Protein AF-A0A1F3NY18-F1 (afdb_monomer)

Solvent-accessible surface area (backbone atoms only — not comparable to full-atom values): 5259 Å² total; per-residue (Å²): 129,89,77,73,50,73,6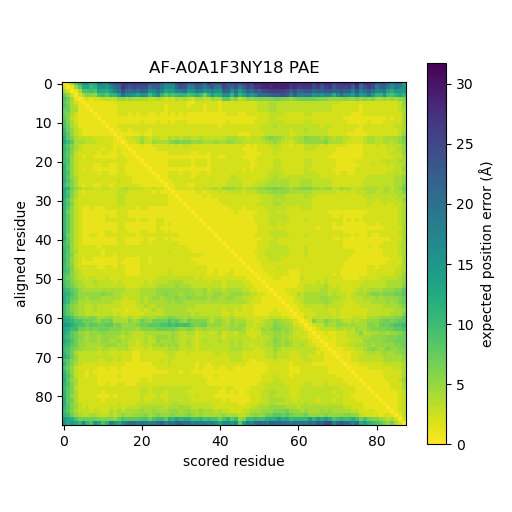7,52,54,52,53,75,70,32,87,50,81,40,50,39,66,57,55,60,71,74,44,97,64,54,70,68,56,53,49,54,47,52,54,50,32,37,75,70,53,24,30,42,54,26,43,66,42,93,82,82,65,46,75,42,78,47,92,78,77,50,80,92,51,48,77,77,28,27,34,30,53,29,74,64,27,50,49,64,60,70,76,107

Structure (mmCIF, N/CA/C/O backbone):
data_AF-A0A1F3NY18-F1
#
_entry.id   AF-A0A1F3NY18-F1
#
loop_
_atom_site.group_PDB
_atom_site.id
_atom_site.type_symbol
_atom_site.label_atom_id
_atom_site.label_alt_id
_atom_site.label_comp_id
_atom_site.label_asym_id
_atom_site.label_entity_id
_atom_site.label_seq_id
_atom_site.pdbx_PDB_ins_code
_atom_site.Cartn_x
_atom_site.Cartn_y
_atom_site.Cartn_z
_atom_site.occupancy
_atom_site.B_iso_or_equiv
_atom_site.auth_seq_id
_atom_site.auth_comp_id
_atom_site.auth_asym_id
_atom_site.auth_atom_id
_atom_site.pdbx_PDB_model_num
ATOM 1 N N . MET A 1 1 ? -25.746 5.425 10.795 1.00 39.91 1 MET A N 1
ATOM 2 C CA . MET A 1 1 ? -24.635 5.435 9.825 1.00 39.91 1 MET A CA 1
ATOM 3 C C . MET A 1 1 ? -23.783 4.232 10.144 1.00 39.91 1 MET A C 1
ATOM 5 O O . MET A 1 1 ? -23.254 4.178 11.246 1.00 39.91 1 MET A O 1
ATOM 9 N N . ILE A 1 2 ? -23.751 3.232 9.267 1.00 48.41 2 ILE A N 1
ATOM 10 C CA . ILE A 1 2 ? -22.740 2.181 9.382 1.00 48.41 2 ILE A CA 1
ATOM 11 C C . ILE A 1 2 ? -21.449 2.866 8.940 1.00 48.41 2 ILE A C 1
ATOM 13 O O . ILE A 1 2 ? -21.338 3.270 7.787 1.00 48.41 2 ILE A O 1
ATOM 17 N N . SER A 1 3 ? -20.548 3.146 9.877 1.00 55.75 3 SER A N 1
ATOM 18 C CA . SER A 1 3 ? -19.218 3.624 9.516 1.00 55.75 3 SER A CA 1
ATOM 19 C C . SER A 1 3 ? -18.463 2.443 8.920 1.00 55.75 3 SER A C 1
ATOM 21 O O . SER A 1 3 ? -18.144 1.508 9.655 1.00 55.75 3 SER A O 1
ATOM 23 N N . ASN A 1 4 ? -18.196 2.478 7.614 1.00 7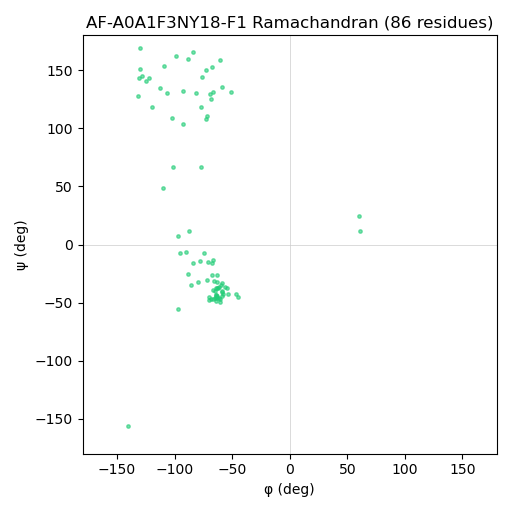4.62 4 ASN A N 1
ATOM 24 C CA . ASN A 1 4 ? -17.280 1.537 6.976 1.00 74.62 4 ASN A CA 1
ATOM 25 C C . ASN A 1 4 ? -15.898 1.654 7.626 1.00 74.62 4 ASN A C 1
ATOM 27 O O . ASN A 1 4 ? -15.389 2.754 7.872 1.00 74.62 4 ASN A O 1
ATOM 31 N N . THR A 1 5 ? -15.288 0.512 7.916 1.00 91.81 5 THR A N 1
ATOM 32 C CA . THR A 1 5 ? -13.904 0.414 8.383 1.00 91.81 5 THR A CA 1
ATOM 33 C C . THR A 1 5 ? -12.942 0.990 7.340 1.00 91.81 5 THR A C 1
ATOM 35 O O . THR A 1 5 ? -13.260 1.067 6.156 1.00 91.81 5 THR A O 1
ATOM 38 N N . LEU A 1 6 ? -11.732 1.380 7.755 1.00 94.69 6 LEU A N 1
ATOM 39 C CA . LEU A 1 6 ? -10.714 1.878 6.819 1.00 94.69 6 LEU A CA 1
ATOM 40 C C . LEU A 1 6 ? -10.362 0.839 5.736 1.00 94.69 6 LEU A C 1
ATOM 42 O O . LEU A 1 6 ? -10.099 1.199 4.596 1.00 94.69 6 LEU A O 1
ATOM 46 N N . GLU A 1 7 ? -10.396 -0.451 6.074 1.00 95.12 7 GLU A N 1
ATOM 47 C CA . GLU A 1 7 ? -10.184 -1.534 5.109 1.00 95.12 7 GLU A CA 1
ATOM 48 C C . GLU A 1 7 ? -11.266 -1.559 4.020 1.00 95.12 7 GLU A C 1
ATOM 50 O O . GLU A 1 7 ? -10.938 -1.667 2.840 1.00 95.12 7 GLU A O 1
ATOM 55 N N . GLU A 1 8 ? -12.537 -1.408 4.405 1.00 93.69 8 GLU A N 1
ATOM 56 C CA . GLU A 1 8 ? -13.668 -1.327 3.471 1.00 93.69 8 GLU A CA 1
ATOM 57 C C . GLU A 1 8 ? -13.560 -0.072 2.596 1.00 93.69 8 GLU A C 1
ATOM 59 O O . GLU A 1 8 ? -13.653 -0.183 1.378 1.00 93.69 8 GLU A O 1
ATOM 64 N N . GLN A 1 9 ? -13.238 1.086 3.183 1.00 95.56 9 GLN A N 1
ATOM 65 C CA . GLN A 1 9 ? -13.032 2.329 2.427 1.00 95.56 9 GLN A CA 1
ATOM 66 C C . GLN A 1 9 ? -11.914 2.197 1.381 1.00 95.56 9 GLN A C 1
ATOM 68 O O . GLN A 1 9 ? -12.048 2.698 0.267 1.00 95.56 9 GLN A O 1
ATOM 73 N N . ILE A 1 10 ? -10.809 1.516 1.706 1.00 96.75 10 ILE A N 1
ATOM 74 C CA . ILE A 1 10 ? -9.731 1.269 0.738 1.00 96.75 10 ILE A CA 1
ATOM 75 C C . ILE A 1 10 ? -10.233 0.389 -0.408 1.00 96.75 10 ILE A C 1
ATOM 77 O O . ILE A 1 10 ? -10.021 0.735 -1.566 1.00 96.75 10 ILE A O 1
ATOM 81 N N . LEU A 1 11 ? -10.906 -0.724 -0.106 1.00 96.06 11 LEU A N 1
ATOM 82 C CA . LEU A 1 11 ? -11.402 -1.651 -1.128 1.00 96.06 11 LEU A CA 1
ATOM 83 C C . LEU A 1 11 ? -12.451 -0.998 -2.045 1.00 96.06 11 LEU A C 1
ATOM 85 O O . LEU A 1 11 ? -12.396 -1.206 -3.254 1.00 96.06 11 LEU A O 1
ATOM 89 N N . GLU A 1 12 ? -13.328 -0.146 -1.505 1.00 94.50 12 GLU A N 1
ATOM 90 C CA . GLU A 1 12 ? -14.314 0.634 -2.274 1.00 94.50 12 GLU A CA 1
ATOM 91 C C . GLU A 1 12 ? -13.677 1.631 -3.247 1.00 94.50 12 GLU A C 1
ATOM 93 O O . GLU A 1 12 ? -14.285 1.979 -4.255 1.00 94.50 12 GLU A O 1
ATOM 98 N N . ASN A 1 13 ? -12.458 2.098 -2.970 1.00 95.31 13 ASN A N 1
ATOM 99 C CA . ASN A 1 13 ? -11.738 3.032 -3.835 1.00 95.31 13 ASN A CA 1
ATOM 100 C C . ASN A 1 13 ? -10.857 2.333 -4.888 1.00 95.31 13 ASN A C 1
ATOM 102 O O . ASN A 1 13 ? -10.313 2.998 -5.772 1.00 95.31 13 ASN A O 1
ATOM 106 N N . LEU A 1 14 ? -10.723 1.003 -4.830 1.00 96.19 14 LEU A N 1
ATOM 107 C CA . LEU A 1 14 ? -9.879 0.201 -5.720 1.00 96.19 14 LEU A CA 1
ATOM 108 C C . LEU A 1 14 ? -10.691 -0.496 -6.822 1.00 96.19 14 LEU A C 1
ATOM 110 O O . LEU A 1 14 ? -10.765 -1.723 -6.883 1.00 96.19 14 LEU A O 1
ATOM 114 N N . TYR A 1 15 ? -11.268 0.294 -7.732 1.00 87.75 15 TYR A N 1
ATOM 115 C CA . TYR A 1 15 ? -11.982 -0.222 -8.913 1.00 87.75 15 TYR A CA 1
ATOM 116 C C . TYR A 1 15 ? -11.043 -0.819 -9.977 1.00 87.75 15 TYR A C 1
ATOM 118 O O . TYR A 1 15 ? -11.420 -1.746 -10.693 1.00 87.75 15 TYR A O 1
ATOM 126 N N . PHE A 1 16 ? -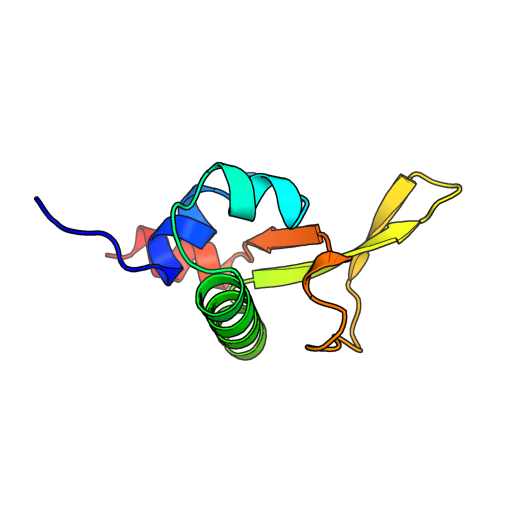9.820 -0.290 -10.074 1.00 91.75 16 PHE A N 1
ATOM 127 C CA . PHE A 1 16 ? -8.754 -0.735 -10.974 1.00 91.75 16 PHE A CA 1
ATOM 128 C C . PHE A 1 16 ? -7.403 -0.686 -10.240 1.00 91.75 16 PHE A C 1
ATOM 130 O O . PHE A 1 16 ? -7.352 -0.751 -9.012 1.00 91.75 16 PHE A O 1
ATOM 137 N N . VAL A 1 17 ? -6.300 -0.583 -10.986 1.00 96.38 17 VAL A N 1
ATOM 138 C CA . VAL A 1 17 ? -4.990 -0.250 -10.423 1.00 96.38 17 VAL A CA 1
ATOM 139 C C . VAL A 1 17 ? -4.951 1.249 -10.132 1.00 96.38 17 VAL A C 1
ATOM 141 O O . VAL A 1 17 ? -5.064 2.054 -11.052 1.00 96.38 17 VAL A O 1
ATOM 144 N N . GLU A 1 18 ? -4.781 1.627 -8.868 1.00 97.75 18 GLU 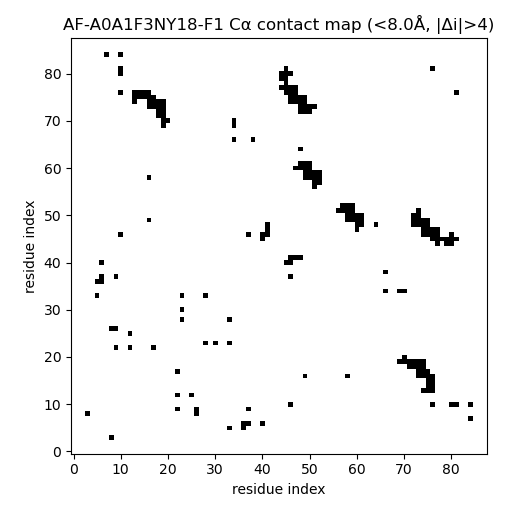A N 1
ATOM 145 C CA . GLU A 1 18 ? -4.853 3.027 -8.434 1.00 97.75 18 GLU A CA 1
ATOM 146 C C . GLU A 1 18 ? -3.590 3.458 -7.683 1.00 97.75 18 GLU A C 1
ATOM 148 O O . GLU A 1 18 ? -3.054 2.687 -6.883 1.00 97.75 18 GLU A O 1
ATOM 153 N N . PRO A 1 19 ? -3.089 4.687 -7.893 1.00 97.19 19 PRO A N 1
ATOM 154 C CA . PRO A 1 19 ? -1.918 5.179 -7.179 1.00 97.19 19 PRO A CA 1
ATOM 155 C C . PRO A 1 19 ? -2.248 5.495 -5.717 1.00 97.19 19 PRO A C 1
ATOM 157 O O . PRO A 1 19 ? -3.337 5.983 -5.404 1.00 97.19 19 PRO A O 1
ATOM 160 N N . TYR A 1 20 ? -1.258 5.349 -4.829 1.00 97.31 20 TYR A N 1
ATOM 161 C CA . TYR A 1 20 ? -1.367 5.754 -3.419 1.00 97.31 20 TYR A CA 1
ATOM 162 C C . TYR A 1 20 ? -1.970 7.158 -3.227 1.00 97.31 20 TYR A C 1
ATOM 164 O O . TYR A 1 20 ? -2.797 7.374 -2.343 1.00 97.31 20 TYR A O 1
ATOM 172 N N . GLN A 1 21 ? -1.559 8.123 -4.057 1.00 96.19 21 GLN A N 1
ATOM 173 C CA . GLN A 1 21 ? -1.989 9.517 -3.917 1.00 96.19 21 GLN A CA 1
ATOM 174 C C . GLN A 1 21 ? -3.496 9.700 -4.107 1.00 96.19 21 GLN A C 1
ATOM 176 O O . GLN A 1 21 ? -4.073 10.550 -3.436 1.00 96.19 21 GLN A O 1
ATOM 181 N N . LYS A 1 22 ? -4.135 8.881 -4.951 1.00 96.06 22 LYS A N 1
ATOM 182 C CA . LYS A 1 22 ? -5.592 8.900 -5.112 1.00 96.06 22 LYS A CA 1
ATOM 183 C C . LYS A 1 22 ? -6.281 8.396 -3.846 1.00 96.06 22 LYS A C 1
ATOM 185 O O . LYS A 1 22 ? -7.169 9.055 -3.327 1.00 96.06 22 LYS A O 1
ATOM 190 N N . LEU A 1 23 ? -5.820 7.275 -3.288 1.00 96.69 23 LEU A N 1
ATOM 191 C CA . LEU A 1 23 ? -6.363 6.765 -2.022 1.00 96.69 23 LEU A CA 1
ATOM 192 C C . LEU A 1 23 ? -6.215 7.795 -0.896 1.00 96.69 23 LEU A C 1
ATOM 194 O O . LEU A 1 23 ? -7.145 8.005 -0.126 1.00 96.69 23 LEU A O 1
ATOM 198 N N . LYS A 1 24 ? -5.068 8.480 -0.832 1.00 96.25 24 LYS A N 1
ATOM 199 C CA . LYS A 1 24 ? -4.814 9.541 0.150 1.00 96.25 24 LYS A CA 1
ATOM 200 C C . LYS A 1 24 ? -5.717 10.767 -0.035 1.00 96.25 24 LYS A C 1
ATOM 202 O O . LYS A 1 24 ? -6.006 11.432 0.955 1.00 96.25 24 LYS A O 1
ATOM 207 N N . SER A 1 25 ? -6.126 11.100 -1.261 1.00 95.88 25 SER A N 1
ATOM 208 C CA . SER A 1 25 ? -7.031 12.232 -1.504 1.00 95.88 25 SER A CA 1
ATOM 209 C C . SER A 1 25 ? -8.498 11.900 -1.232 1.00 95.88 25 SER A C 1
ATOM 211 O O . SER A 1 25 ? -9.234 12.786 -0.811 1.00 95.88 25 SER A O 1
ATOM 213 N N . GLU A 1 26 ? -8.914 10.653 -1.458 1.00 95.12 26 GLU A N 1
ATOM 214 C CA . GLU A 1 26 ? -10.304 10.209 -1.271 1.00 95.12 26 GLU A CA 1
ATOM 215 C C . GLU A 1 26 ? -10.601 9.797 0.182 1.00 95.12 26 GLU A C 1
ATOM 217 O O . GLU A 1 26 ? -11.693 10.029 0.699 1.00 95.12 26 GLU A O 1
ATOM 222 N N . ILE A 1 27 ? -9.621 9.204 0.872 1.00 95.25 27 ILE A N 1
ATOM 223 C CA . ILE A 1 27 ? -9.791 8.655 2.221 1.00 95.25 27 ILE A CA 1
ATOM 224 C C . ILE A 1 27 ? -9.185 9.619 3.243 1.00 95.25 27 ILE A C 1
ATOM 226 O O . ILE A 1 27 ? -7.966 9.750 3.365 1.00 95.25 27 ILE A O 1
ATOM 230 N N . LEU A 1 28 ? -10.049 10.282 4.015 1.00 92.38 28 LEU A N 1
ATOM 231 C CA . LEU A 1 28 ? -9.685 11.324 4.982 1.00 92.38 28 LEU A CA 1
ATOM 232 C C . LEU A 1 28 ? -9.095 10.752 6.286 1.00 92.38 28 LEU A C 1
ATOM 234 O O . LEU A 1 28 ? -9.683 10.876 7.360 1.00 92.38 28 LEU A O 1
ATOM 238 N N . VAL A 1 29 ? -7.917 10.135 6.196 1.00 95.31 29 VAL A N 1
ATOM 239 C CA . VAL A 1 29 ? -7.148 9.598 7.335 1.00 95.31 29 VAL A CA 1
ATOM 240 C C . VAL A 1 29 ? -5.697 10.071 7.308 1.00 95.31 29 VAL A C 1
ATOM 242 O O . VAL A 1 29 ? -5.219 10.638 6.322 1.00 95.31 29 VAL A O 1
ATOM 245 N N . SER A 1 30 ? -4.956 9.846 8.396 1.00 96.19 30 SER A N 1
ATOM 246 C CA . SER A 1 30 ? -3.527 10.150 8.392 1.00 96.19 30 SER A CA 1
ATOM 247 C C . SER A 1 30 ? -2.759 9.218 7.450 1.00 96.19 30 SER A C 1
ATOM 249 O O . SER A 1 30 ? -3.105 8.055 7.242 1.00 96.19 30 SER A O 1
ATOM 251 N N . GLU A 1 31 ? -1.634 9.707 6.928 1.00 95.00 31 GLU A N 1
ATOM 252 C CA . GLU A 1 31 ? -0.731 8.902 6.099 1.00 95.00 31 GLU A CA 1
ATOM 253 C C . GLU A 1 31 ? -0.257 7.631 6.820 1.00 95.00 31 GLU A C 1
ATOM 255 O O . GLU A 1 31 ? -0.144 6.574 6.206 1.00 95.00 31 GLU A O 1
ATOM 260 N N . LYS A 1 32 ? -0.030 7.704 8.135 1.00 95.69 32 LYS A N 1
ATOM 261 C CA . LYS A 1 32 ? 0.364 6.541 8.936 1.00 95.69 32 LYS A CA 1
ATOM 262 C C . LYS A 1 32 ? -0.733 5.474 8.966 1.00 95.69 32 LYS A C 1
ATOM 264 O O . LYS A 1 32 ? -0.427 4.292 8.831 1.00 95.69 32 LYS A O 1
ATOM 269 N N . GLU A 1 33 ? -1.987 5.883 9.144 1.00 96.56 33 GLU A N 1
ATOM 270 C CA . GLU A 1 33 ? -3.133 4.969 9.176 1.00 96.56 33 GLU A CA 1
ATOM 271 C C . GLU A 1 33 ? -3.355 4.311 7.814 1.00 96.56 33 GLU A C 1
ATOM 273 O O . GLU A 1 33 ? -3.459 3.088 7.751 1.00 96.56 33 GLU A O 1
ATOM 278 N N . LEU A 1 34 ? -3.336 5.091 6.726 1.00 97.12 34 LEU A N 1
ATOM 279 C CA . LEU A 1 34 ? -3.510 4.562 5.371 1.00 97.12 34 LEU A CA 1
ATOM 280 C C . LEU A 1 34 ? -2.414 3.550 5.012 1.00 97.12 34 LEU A C 1
ATOM 282 O O . LEU A 1 34 ? -2.721 2.457 4.538 1.00 97.12 34 LEU A O 1
ATOM 286 N N . LYS A 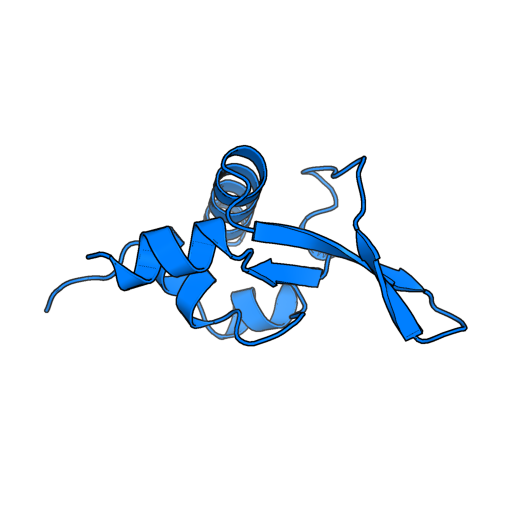1 35 ? -1.142 3.877 5.286 1.00 97.19 35 LYS A N 1
ATOM 287 C CA . LYS A 1 35 ? -0.024 2.952 5.043 1.00 97.19 35 LYS A CA 1
ATOM 288 C C . LYS A 1 35 ? -0.176 1.666 5.846 1.00 97.19 35 LYS A C 1
ATOM 290 O O . LYS A 1 35 ? -0.116 0.581 5.278 1.00 97.19 35 LYS A O 1
ATOM 295 N N . SER A 1 36 ? -0.446 1.781 7.148 1.00 96.31 36 SER A N 1
ATOM 296 C CA . SER A 1 36 ? -0.610 0.611 8.013 1.00 96.31 36 SER A CA 1
ATOM 297 C C . SER A 1 36 ? -1.781 -0.277 7.580 1.00 96.31 36 SER A C 1
ATOM 299 O O . SER A 1 36 ? -1.685 -1.500 7.688 1.00 96.31 36 SER A O 1
ATOM 301 N N . ALA A 1 37 ? -2.878 0.312 7.098 1.00 97.06 37 ALA A N 1
ATOM 302 C CA . ALA A 1 37 ? -4.025 -0.433 6.594 1.00 97.06 37 ALA A CA 1
ATOM 303 C C . ALA A 1 37 ? -3.706 -1.145 5.269 1.00 97.06 37 ALA A C 1
ATOM 305 O O . ALA A 1 37 ? -3.984 -2.337 5.141 1.00 97.06 37 ALA A O 1
ATOM 306 N N . LEU A 1 38 ? -3.051 -0.466 4.320 1.00 97.56 38 LEU A N 1
ATOM 307 C CA . LEU A 1 38 ? -2.599 -1.068 3.059 1.00 97.56 38 LEU A CA 1
ATOM 308 C C . LEU A 1 38 ? -1.640 -2.239 3.295 1.00 97.56 38 LEU A C 1
ATOM 310 O O . LEU A 1 38 ? -1.817 -3.305 2.709 1.00 97.56 38 LEU A O 1
ATOM 314 N N . GLU A 1 39 ? -0.676 -2.088 4.204 1.00 96.25 39 GLU A N 1
ATOM 315 C CA . GLU A 1 39 ? 0.214 -3.180 4.609 1.00 96.25 39 GLU A CA 1
ATOM 316 C C . GLU A 1 39 ? -0.561 -4.382 5.166 1.00 96.25 39 GLU A C 1
ATOM 318 O O . GLU A 1 39 ? -0.251 -5.533 4.850 1.00 96.25 39 GLU A O 1
ATOM 323 N N . GLY A 1 40 ? -1.577 -4.129 5.997 1.00 96.25 40 GLY A N 1
ATOM 324 C CA . GLY A 1 40 ? -2.458 -5.166 6.532 1.00 96.25 40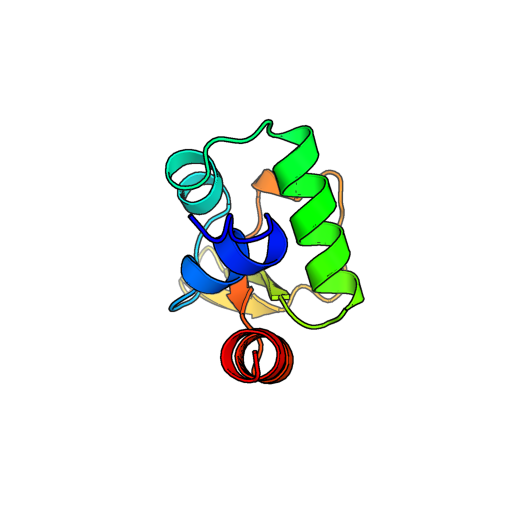 GLY A CA 1
ATOM 325 C C . GLY A 1 40 ? -3.227 -5.899 5.433 1.00 96.25 40 GLY A C 1
ATOM 326 O O . GLY A 1 40 ? -3.247 -7.130 5.407 1.00 96.25 40 GLY A O 1
ATOM 327 N N . LEU A 1 41 ? -3.805 -5.156 4.489 1.00 97.00 41 LEU A N 1
ATOM 328 C CA . LEU A 1 41 ? -4.544 -5.703 3.350 1.00 97.00 41 LEU A CA 1
ATOM 329 C C . LEU A 1 41 ? -3.651 -6.520 2.408 1.00 97.00 41 LEU A C 1
ATOM 331 O O . LEU A 1 41 ? -4.073 -7.575 1.932 1.00 97.00 41 LEU A O 1
ATOM 335 N N . ILE A 1 42 ? -2.404 -6.094 2.195 1.00 96.50 42 ILE A N 1
ATOM 336 C CA . ILE A 1 42 ? -1.409 -6.851 1.423 1.00 96.50 42 ILE A CA 1
ATOM 337 C C . ILE A 1 42 ? -1.057 -8.160 2.126 1.00 96.50 42 ILE A C 1
ATOM 339 O O . ILE A 1 42 ? -1.080 -9.222 1.502 1.00 96.50 42 ILE A O 1
ATOM 343 N N . LYS A 1 43 ? -0.810 -8.128 3.442 1.00 95.38 43 LYS A N 1
ATOM 344 C CA . LYS A 1 43 ? -0.555 -9.344 4.237 1.00 95.38 43 LYS A CA 1
ATOM 345 C C . LYS A 1 43 ? -1.735 -10.322 4.193 1.00 95.38 43 LYS A C 1
ATOM 347 O O . LYS A 1 43 ? -1.517 -11.531 4.156 1.00 95.38 43 LYS A O 1
ATOM 352 N N . LYS A 1 44 ? -2.971 -9.811 4.144 1.00 96.00 44 LYS A N 1
ATOM 353 C CA . LYS A 1 44 ? -4.204 -10.601 3.958 1.00 96.00 44 LYS A CA 1
ATOM 354 C C . LYS A 1 44 ? -4.412 -11.098 2.521 1.00 96.00 44 LYS A C 1
ATOM 356 O O . LYS A 1 44 ? -5.330 -11.878 2.293 1.00 96.00 44 LYS A O 1
ATOM 361 N N . LYS A 1 45 ? -3.584 -10.666 1.562 1.00 96.38 45 LYS A N 1
ATOM 362 C CA . LYS A 1 45 ? -3.756 -10.884 0.114 1.00 96.38 45 LYS A CA 1
ATOM 363 C C . LYS A 1 45 ? -5.055 -10.293 -0.449 1.00 96.38 45 LYS A C 1
ATOM 365 O O . LYS A 1 45 ? -5.547 -10.754 -1.474 1.00 96.38 45 LYS A O 1
ATOM 370 N N . TRP A 1 46 ? -5.617 -9.281 0.208 1.00 97.19 46 TRP A N 1
ATOM 371 C CA . TRP A 1 46 ? -6.830 -8.579 -0.236 1.00 97.19 46 TRP A CA 1
ATOM 372 C C . TRP A 1 46 ? -6.517 -7.418 -1.179 1.00 97.19 46 TRP A C 1
ATOM 374 O O . TRP A 1 46 ? -7.337 -7.057 -2.018 1.00 97.19 46 TRP A O 1
ATOM 384 N N . VAL A 1 47 ? -5.309 -6.868 -1.068 1.00 97.44 47 VAL A N 1
ATOM 385 C CA . VAL A 1 47 ? -4.762 -5.854 -1.969 1.00 97.44 47 VAL A CA 1
ATOM 386 C C . VAL A 1 47 ? -3.388 -6.315 -2.438 1.00 97.44 47 VAL A C 1
ATOM 388 O O . VAL A 1 47 ? -2.649 -6.948 -1.688 1.00 97.44 47 VAL A O 1
ATOM 391 N N . GLN A 1 48 ? -3.038 -5.999 -3.678 1.00 97.25 48 GLN A N 1
ATOM 392 C CA . GLN A 1 48 ? -1.721 -6.250 -4.244 1.00 97.25 48 GLN A CA 1
ATOM 393 C C . GLN A 1 48 ? -1.005 -4.927 -4.513 1.00 97.25 48 GLN A C 1
ATOM 395 O O . GLN A 1 48 ? -1.606 -4.004 -5.062 1.00 97.25 48 GLN A O 1
ATOM 400 N N . ALA A 1 49 ? 0.271 -4.846 -4.130 1.00 97.00 49 ALA A N 1
ATOM 401 C CA . ALA A 1 49 ? 1.133 -3.726 -4.479 1.00 97.00 49 ALA A CA 1
ATOM 402 C C . ALA A 1 49 ? 1.676 -3.912 -5.901 1.00 97.00 49 ALA A C 1
ATOM 404 O O . ALA A 1 49 ? 2.191 -4.971 -6.262 1.00 97.00 49 ALA A O 1
ATOM 405 N N . MET A 1 50 ? 1.554 -2.868 -6.705 1.00 97.25 50 MET A N 1
ATOM 406 C CA . MET A 1 50 ? 1.891 -2.868 -8.120 1.00 97.25 50 MET 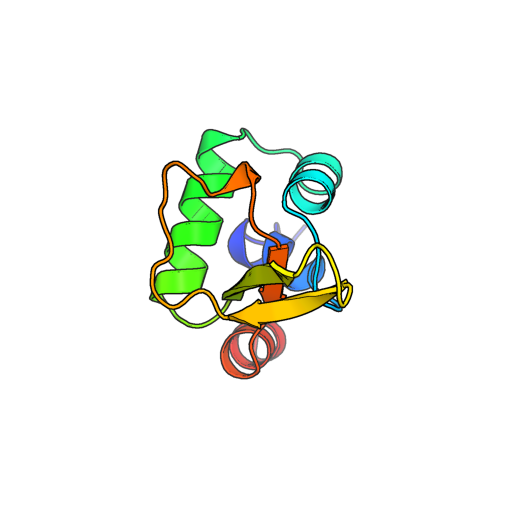A CA 1
ATOM 407 C C . MET A 1 50 ? 2.930 -1.785 -8.398 1.00 97.25 50 MET A C 1
ATOM 409 O O . MET A 1 50 ? 2.873 -0.689 -7.833 1.00 97.25 50 MET A O 1
ATOM 413 N N . LYS A 1 51 ? 3.856 -2.075 -9.307 1.00 95.62 51 LYS A N 1
ATOM 414 C CA . LYS A 1 51 ? 4.738 -1.085 -9.930 1.00 95.62 51 LYS A CA 1
ATOM 415 C C . LYS A 1 51 ? 4.339 -0.903 -11.385 1.00 95.62 51 LYS A C 1
ATOM 417 O O . LYS A 1 51 ? 3.747 -1.798 -11.983 1.00 95.62 51 LYS A O 1
ATOM 422 N N . GLN A 1 52 ? 4.640 0.270 -11.923 1.00 95.69 52 GLN A N 1
ATOM 423 C CA . GLN A 1 52 ? 4.451 0.570 -13.333 1.00 95.69 52 GLN A CA 1
ATOM 424 C C . GLN A 1 52 ? 5.812 0.593 -14.017 1.00 95.69 52 GLN A C 1
ATOM 426 O O . GLN A 1 52 ? 6.739 1.241 -13.529 1.00 95.69 52 GLN A O 1
ATOM 431 N N . ASP A 1 53 ? 5.928 -0.110 -15.135 1.00 94.81 53 ASP A N 1
ATOM 432 C CA . ASP A 1 53 ? 7.103 -0.010 -15.989 1.00 94.81 53 ASP A CA 1
ATOM 433 C C . ASP A 1 53 ? 7.139 1.386 -16.646 1.00 94.81 53 ASP A C 1
ATOM 435 O O . ASP A 1 53 ? 6.159 1.790 -17.273 1.00 94.81 53 ASP A O 1
ATOM 439 N N . PRO A 1 54 ? 8.232 2.159 -16.519 1.00 92.19 54 PRO A N 1
ATOM 440 C CA . PRO A 1 54 ? 8.294 3.526 -17.038 1.00 92.19 54 PRO A CA 1
ATOM 441 C C . PRO A 1 54 ? 8.352 3.6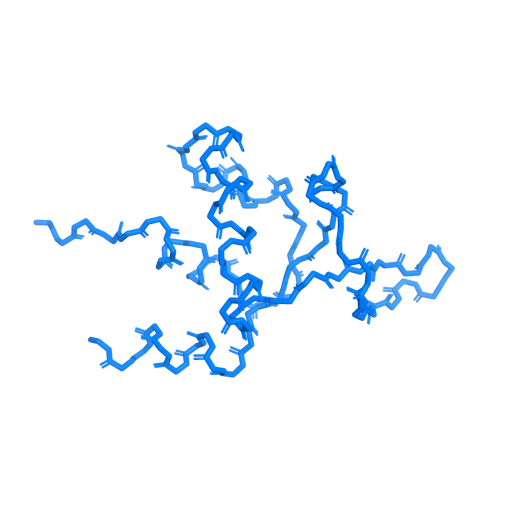05 -18.572 1.00 92.19 54 PRO A C 1
ATOM 443 O O . PRO A 1 54 ? 8.171 4.684 -19.134 1.00 92.19 54 PRO A O 1
ATOM 446 N N . VAL A 1 55 ? 8.643 2.496 -19.256 1.00 95.81 55 VAL A N 1
ATOM 447 C CA . VAL A 1 55 ? 8.735 2.415 -20.715 1.00 95.81 55 VAL A CA 1
ATOM 448 C C . VAL A 1 55 ? 7.424 1.886 -21.287 1.00 95.81 55 VAL A C 1
ATOM 450 O O . VAL A 1 55 ? 6.808 2.542 -22.127 1.00 95.81 55 VAL A O 1
ATOM 453 N N . THR A 1 56 ? 6.972 0.717 -20.828 1.00 96.19 56 THR A N 1
ATOM 454 C CA . THR A 1 56 ? 5.767 0.068 -21.374 1.00 96.19 56 THR A CA 1
ATOM 455 C C . THR A 1 56 ? 4.477 0.587 -20.748 1.00 96.19 56 THR A C 1
ATOM 457 O O . THR A 1 56 ? 3.409 0.395 -21.322 1.00 96.19 56 THR A O 1
ATOM 460 N N . HIS A 1 57 ? 4.567 1.279 -19.605 1.00 93.44 57 HIS A N 1
ATOM 461 C CA . HIS A 1 57 ? 3.436 1.720 -18.782 1.00 93.44 57 HIS A CA 1
ATOM 462 C C . HIS A 1 57 ? 2.573 0.570 -18.241 1.00 93.44 57 HIS A C 1
ATOM 464 O O . HIS A 1 57 ? 1.499 0.813 -17.685 1.00 93.44 57 HIS A O 1
ATOM 470 N N . GLU A 1 58 ? 3.046 -0.672 -18.356 1.00 95.19 58 GLU A N 1
ATOM 471 C CA . GLU A 1 58 ? 2.362 -1.850 -17.839 1.00 95.19 58 GLU A CA 1
ATOM 472 C C . GLU A 1 58 ? 2.528 -1.961 -16.324 1.00 95.19 58 GLU A C 1
ATOM 474 O O . GLU A 1 58 ? 3.578 -1.646 -15.759 1.00 95.19 58 GLU A O 1
ATOM 479 N N . TYR A 1 59 ? 1.480 -2.446 -15.661 1.00 95.62 59 TYR A N 1
ATOM 480 C CA . TYR A 1 59 ? 1.506 -2.709 -14.230 1.00 95.62 59 TYR A CA 1
ATOM 481 C C . TYR A 1 59 ? 1.911 -4.151 -13.957 1.00 95.62 59 TYR A C 1
ATOM 483 O O . TYR A 1 59 ? 1.327 -5.086 -14.505 1.00 95.62 59 TYR A O 1
ATOM 491 N N . TYR A 1 60 ? 2.852 -4.336 -13.041 1.00 94.75 60 TYR A N 1
ATOM 492 C CA . TYR A 1 60 ? 3.298 -5.649 -12.597 1.00 94.75 60 TYR A CA 1
ATOM 493 C C . TYR A 1 60 ? 3.295 -5.744 -11.072 1.00 94.75 60 TYR A C 1
ATOM 495 O O . TYR A 1 60 ? 3.442 -4.749 -10.360 1.00 94.75 60 TYR A O 1
ATOM 503 N N . ASN A 1 61 ? 3.094 -6.962 -10.571 1.00 93.38 61 ASN A N 1
ATOM 504 C CA . ASN A 1 61 ? 3.119 -7.241 -9.140 1.00 93.38 61 ASN A CA 1
ATOM 505 C C . ASN A 1 61 ? 4.544 -7.100 -8.600 1.00 93.38 61 ASN A C 1
ATOM 507 O O . ASN A 1 61 ? 5.458 -7.739 -9.127 1.00 93.38 61 ASN A O 1
ATOM 511 N N . ASP A 1 62 ? 4.720 -6.335 -7.525 1.00 90.19 62 ASP A N 1
ATOM 512 C CA . ASP A 1 62 ? 5.979 -6.348 -6.790 1.00 90.19 62 ASP A CA 1
ATOM 513 C C . ASP A 1 62 ? 5.924 -7.368 -5.648 1.00 90.19 62 ASP A C 1
ATOM 515 O O . ASP A 1 62 ? 5.340 -7.137 -4.588 1.00 90.19 62 ASP A O 1
ATOM 519 N N . LEU A 1 63 ? 6.581 -8.509 -5.864 1.00 84.62 63 LEU A N 1
ATOM 520 C CA . LEU A 1 63 ? 6.695 -9.574 -4.866 1.00 84.62 63 LEU A CA 1
ATOM 521 C C . LEU A 1 63 ? 7.543 -9.167 -3.650 1.00 84.62 63 LEU A C 1
ATOM 523 O O . LEU A 1 63 ? 7.467 -9.826 -2.615 1.00 84.62 63 LEU A O 1
ATOM 527 N N . ASN A 1 64 ? 8.323 -8.089 -3.758 1.00 88.69 64 ASN A N 1
ATOM 528 C CA . ASN A 1 64 ? 9.186 -7.569 -2.704 1.00 88.69 64 ASN A CA 1
ATOM 529 C C . ASN A 1 64 ? 8.646 -6.244 -2.162 1.00 88.69 64 ASN A C 1
ATOM 531 O O . ASN A 1 64 ? 9.387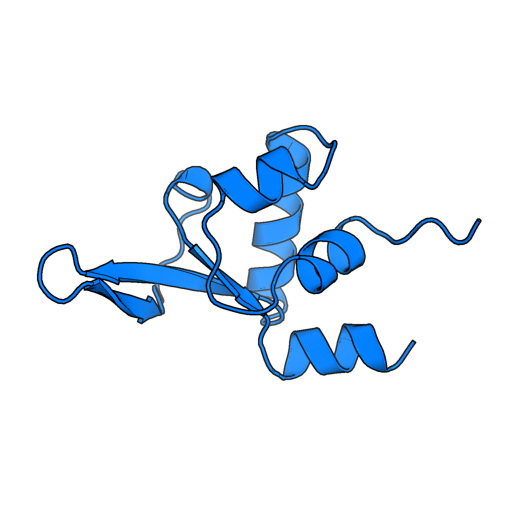 -5.267 -2.049 1.00 88.69 64 ASN A O 1
ATOM 535 N N . PHE A 1 65 ? 7.352 -6.208 -1.832 1.00 90.19 65 PHE A N 1
ATOM 536 C CA . PHE A 1 65 ? 6.732 -5.038 -1.222 1.00 90.19 65 PHE A CA 1
ATOM 537 C C . PHE A 1 65 ? 7.530 -4.540 -0.005 1.00 90.19 65 PHE A C 1
ATOM 539 O O . PHE A 1 65 ? 7.863 -5.300 0.907 1.00 90.19 65 PHE A O 1
ATOM 546 N N . LYS A 1 66 ? 7.777 -3.230 0.013 1.00 91.38 66 LYS A N 1
ATOM 547 C CA . LYS A 1 66 ? 8.502 -2.515 1.062 1.00 91.38 66 LYS A CA 1
ATOM 548 C C . LYS A 1 66 ? 7.611 -1.452 1.689 1.00 91.38 66 LYS A C 1
ATOM 550 O O . LYS A 1 66 ? 7.200 -0.508 1.013 1.00 91.38 66 LYS A O 1
ATOM 555 N N . SER A 1 67 ? 7.356 -1.582 2.987 1.00 89.00 67 SER A N 1
ATOM 556 C CA . SER A 1 67 ? 6.519 -0.664 3.778 1.00 89.00 67 SER A CA 1
ATOM 557 C C . SER A 1 67 ? 6.963 0.801 3.688 1.00 89.00 67 SER A C 1
ATOM 559 O O . SER A 1 67 ? 6.150 1.721 3.601 1.00 89.00 67 SER A O 1
ATOM 561 N N . GLU A 1 68 ? 8.266 1.044 3.647 1.00 91.19 68 GLU A N 1
ATOM 562 C CA . GLU A 1 68 ? 8.865 2.371 3.545 1.00 91.19 68 GLU A CA 1
ATOM 563 C C . GLU A 1 68 ? 8.586 3.044 2.192 1.00 91.19 68 GLU A C 1
ATOM 565 O O . GLU A 1 68 ? 8.509 4.270 2.114 1.00 91.19 68 GLU A O 1
ATOM 570 N N . GLU A 1 69 ? 8.355 2.248 1.146 1.00 93.06 69 GLU A N 1
ATOM 571 C CA . GLU A 1 69 ? 8.067 2.694 -0.218 1.00 93.06 69 GLU A CA 1
ATOM 572 C C . GLU A 1 69 ? 6.555 2.722 -0.517 1.00 93.06 69 GLU A C 1
ATOM 574 O O . GLU A 1 69 ? 6.180 2.982 -1.654 1.00 93.06 69 GLU A O 1
ATOM 579 N N . THR A 1 70 ? 5.670 2.503 0.472 1.00 93.81 70 THR A N 1
ATOM 580 C CA . THR A 1 70 ? 4.200 2.425 0.289 1.00 93.81 70 THR A CA 1
ATOM 581 C C . THR A 1 70 ? 3.657 3.540 -0.621 1.00 93.81 70 THR A C 1
ATOM 583 O O . THR A 1 70 ? 2.934 3.278 -1.574 1.00 93.81 70 THR A O 1
ATOM 586 N N . SER A 1 71 ? 4.091 4.789 -0.435 1.00 94.56 71 SER A N 1
ATOM 587 C CA . SER A 1 71 ? 3.599 5.919 -1.241 1.00 94.56 71 SER A CA 1
ATOM 588 C C . SER A 1 71 ? 3.980 5.890 -2.733 1.00 94.56 71 SER A C 1
ATOM 590 O O . SER A 1 71 ? 3.435 6.687 -3.497 1.00 94.56 71 SER A O 1
ATOM 592 N N . ALA A 1 72 ? 4.922 5.034 -3.142 1.00 95.44 72 ALA A N 1
ATOM 593 C CA . ALA A 1 72 ? 5.397 4.887 -4.520 1.00 95.44 72 ALA A CA 1
ATOM 594 C C . ALA A 1 72 ? 4.694 3.757 -5.294 1.00 95.44 72 ALA A C 1
ATOM 596 O O . ALA A 1 72 ? 4.914 3.615 -6.496 1.00 95.44 72 ALA A O 1
ATOM 597 N N . TYR A 1 73 ? 3.866 2.952 -4.623 1.00 97.31 73 TYR A N 1
ATOM 598 C CA . TYR A 1 73 ? 3.133 1.862 -5.257 1.00 97.31 73 TYR A CA 1
ATOM 599 C C . TYR A 1 73 ? 1.781 2.311 -5.812 1.00 97.31 73 TYR A C 1
ATOM 601 O O . TYR A 1 73 ? 1.170 3.301 -5.391 1.00 97.31 73 TYR A O 1
ATOM 609 N N . PHE A 1 74 ? 1.302 1.497 -6.743 1.00 97.94 74 PHE A N 1
ATOM 610 C CA . PHE A 1 74 ? -0.100 1.399 -7.096 1.00 97.94 74 PHE A CA 1
ATOM 611 C C . PHE A 1 74 ? -0.713 0.193 -6.384 1.00 97.94 74 PHE A C 1
ATOM 613 O O . PHE A 1 74 ? -0.004 -0.710 -5.937 1.00 97.94 74 PHE A O 1
ATOM 620 N N . TYR A 1 75 ? -2.032 0.162 -6.291 1.00 97.88 75 TYR A N 1
ATOM 621 C CA . TYR A 1 75 ? -2.761 -0.862 -5.561 1.00 97.88 75 TYR A CA 1
ATOM 622 C C . TYR A 1 75 ? -3.880 -1.428 -6.403 1.00 97.88 75 TYR A C 1
ATOM 624 O O . TYR A 1 75 ? -4.531 -0.703 -7.149 1.00 97.88 75 TYR A O 1
ATOM 632 N N . LEU A 1 76 ? -4.100 -2.728 -6.258 1.00 97.94 76 LEU A N 1
ATOM 633 C CA . LEU A 1 76 ? -5.174 -3.451 -6.918 1.00 97.94 76 LEU A CA 1
ATOM 634 C C . LEU A 1 76 ? -5.905 -4.307 -5.888 1.00 97.94 76 LEU A C 1
ATOM 636 O O . LEU A 1 76 ? -5.265 -5.088 -5.179 1.00 97.94 76 LEU A O 1
ATOM 640 N N . ALA A 1 77 ? -7.230 -4.191 -5.816 1.00 97.81 77 ALA A N 1
ATOM 641 C CA . ALA A 1 77 ? -8.038 -5.125 -5.042 1.00 97.81 77 ALA A CA 1
ATOM 642 C C . ALA A 1 77 ? -7.979 -6.518 -5.688 1.00 97.81 77 ALA A C 1
ATOM 644 O O . ALA A 1 77 ? -8.155 -6.674 -6.898 1.00 97.81 77 ALA A O 1
ATOM 645 N N . THR A 1 78 ? -7.718 -7.548 -4.886 1.00 96.94 78 THR A N 1
ATOM 646 C CA . THR A 1 78 ? -7.724 -8.932 -5.371 1.00 96.94 78 THR A CA 1
ATOM 647 C C . THR A 1 78 ? -9.142 -9.492 -5.364 1.00 96.94 78 THR A C 1
ATOM 649 O O . THR A 1 78 ? -10.041 -8.968 -4.704 1.00 96.94 78 THR A O 1
ATOM 652 N N . LYS A 1 79 ? -9.347 -10.622 -6.049 1.00 95.56 79 LYS A N 1
ATOM 653 C CA . LYS A 1 79 ? -10.615 -11.359 -5.981 1.00 95.56 79 LYS A CA 1
ATOM 654 C C . LYS A 1 79 ? -11.013 -11.684 -4.534 1.00 95.56 79 LYS A C 1
ATOM 656 O O . LYS A 1 79 ? -12.177 -11.523 -4.184 1.00 95.56 79 LYS A O 1
ATOM 661 N N . ASP A 1 80 ? -10.058 -12.105 -3.705 1.00 96.12 80 ASP A N 1
ATOM 662 C CA . ASP A 1 80 ? -10.309 -12.445 -2.300 1.00 96.12 80 ASP A CA 1
ATOM 663 C C . ASP A 1 80 ? -10.702 -11.206 -1.485 1.00 96.12 80 ASP A C 1
ATOM 665 O O . ASP A 1 80 ? -11.618 -11.280 -0.669 1.00 96.12 80 ASP A O 1
ATOM 669 N N . GLY A 1 81 ? -10.068 -10.057 -1.748 1.00 95.38 81 GLY A N 1
ATOM 670 C CA . GLY A 1 81 ? -10.435 -8.784 -1.125 1.00 95.38 81 GLY A CA 1
ATOM 671 C C . GLY A 1 81 ? -11.849 -8.337 -1.491 1.00 95.38 81 GLY A C 1
ATOM 672 O O . GLY A 1 81 ? -12.636 -7.993 -0.612 1.00 95.38 81 GLY A O 1
ATOM 673 N N . LEU A 1 82 ? -12.211 -8.415 -2.775 1.00 94.06 82 LEU A N 1
ATOM 674 C CA . LEU A 1 82 ? -13.555 -8.063 -3.244 1.00 94.06 82 LEU A CA 1
ATOM 675 C C . LEU A 1 82 ? -14.628 -9.003 -2.686 1.00 94.06 82 LEU A C 1
ATOM 677 O O . LEU A 1 82 ? -15.703 -8.549 -2.304 1.00 94.06 82 LEU A O 1
ATOM 681 N N . LEU A 1 83 ? -14.353 -10.309 -2.604 1.00 93.56 83 LEU A N 1
ATOM 682 C CA . LEU A 1 83 ? -15.272 -11.258 -1.974 1.00 93.56 83 LEU A CA 1
ATOM 683 C C . LEU A 1 83 ? -15.447 -10.956 -0.484 1.00 93.56 83 LEU A C 1
ATOM 685 O O . LEU A 1 83 ? -16.578 -10.967 -0.006 1.00 93.56 83 LEU A O 1
ATOM 689 N N . ALA A 1 84 ? -14.365 -10.658 0.239 1.00 90.25 84 ALA A N 1
ATOM 690 C CA . ALA A 1 84 ? -14.437 -10.313 1.657 1.00 90.25 84 ALA A CA 1
ATOM 691 C C . ALA A 1 84 ? -15.259 -9.037 1.908 1.00 90.25 84 ALA A C 1
ATOM 693 O O . ALA A 1 84 ? -16.016 -8.987 2.876 1.00 90.25 84 ALA A O 1
ATOM 694 N N . HIS A 1 85 ? -15.143 -8.044 1.021 1.00 88.56 85 HIS A N 1
ATOM 695 C CA . HIS A 1 85 ? -15.924 -6.809 1.071 1.00 88.56 85 HIS A CA 1
ATOM 696 C C . HIS A 1 85 ? -17.407 -7.035 0.732 1.00 88.56 85 HIS A C 1
ATOM 698 O O . HIS A 1 85 ? -18.277 -6.622 1.488 1.00 88.56 85 HIS A O 1
ATOM 704 N N . ASN A 1 86 ? -17.700 -7.754 -0.356 1.00 86.62 86 ASN A N 1
ATOM 705 C CA . ASN A 1 86 ? -19.069 -7.947 -0.853 1.00 86.62 86 ASN A CA 1
ATOM 706 C C . ASN A 1 86 ? -19.891 -8.990 -0.076 1.00 86.62 86 ASN A C 1
ATOM 708 O O . ASN A 1 86 ? -21.097 -9.088 -0.281 1.00 86.62 86 ASN A O 1
ATOM 712 N N . SER A 1 87 ? -19.256 -9.820 0.756 1.00 79.00 87 SER A N 1
ATOM 713 C CA . SER A 1 87 ? -19.939 -10.883 1.516 1.00 79.00 87 SER A CA 1
ATOM 714 C C . SER A 1 87 ? -20.494 -10.414 2.869 1.00 79.00 87 SER A C 1
ATOM 716 O O . SER A 1 87 ? -20.837 -11.256 3.702 1.00 79.00 87 SER A O 1
ATOM 718 N N . ARG A 1 88 ? -20.527 -9.102 3.118 1.00 60.50 88 ARG A N 1
ATOM 719 C CA . ARG A 1 88 ? -20.987 -8.484 4.367 1.00 60.50 88 ARG A CA 1
ATOM 720 C C . ARG A 1 88 ? -22.306 -7.748 4.203 1.00 60.50 88 ARG A C 1
ATOM 722 O O . ARG A 1 88 ? -22.540 -7.186 3.114 1.00 60.50 88 ARG A O 1
#

Secondary structure (DSSP, 8-state):
-----HHHHHHHH-SSSEEHHHHHHHS-S-HHHHHHHHHHHHHTTSEEEEEE-TTT--EEE-TT--GGGGGG-EEEE-HHHHHHHHT-

Mean predicted aligned error: 3.61 Å

Sequence (88 aa):
MISNTLEEQILENLYFVEPYQKLKSEILVSEKELKSALEGLIKKKWVQAMKQDPVTHEYYNDLNFKSEETSAYFYLATKDGLLAHNSR

Foldseek 3Di:
DPPDDLLLLQLVQAPDWAAPVSSPVRDPDDPVVNLVSQVVCVVVVQKFWWDADPVVRDIDTDPPDDSVCNNRTTMHGDPVNVCVNVVD

pLDDT: mean 92.44, std 9.93, range [39.91, 97.94]

Radius of gyration: 12.6 Å; Cα contacts (8 Å, |Δi|>4): 109; chains: 1; bounding box: 34×25×31 Å

Nearest PDB structures (foldseek):
  6pcp-assembly2_C  TM=7.968E-01  e=1.274E-02  Bordetella pertussis
  6pco-assembly2_C  TM=7.847E-01  e=1.998E-02  Bordetella bronchiseptica
  7krh-assembly1_A-2  TM=6.619E-01  e=6.346E-02  Variovorax paradoxus
  3r0a-assembly1_A  TM=6.632E-01  e=9.948E-02  Methanosarcina mazei
  3g3z-assembly1_B  TM=6.982E-01  e=4.646E-01  Neisseria meningitidis serogroup B